Protein AF-A0A7V7Z701-F1 (afdb_monomer_lite)

Sequence (82 aa):
MSTFASALYAVSVPTFDISLLAVVQVSLILVAVSAFALLFKPLLVGIARAMVLVVRPKLSREQRLARQQLREEQALKLRQQA

Secondary structure (DSSP, 8-state):
-HHHHHHHHHHHS------HHHHHHHHHHHHHHHHHHHHSHHHHHHHHHHHHHHHSPPPPHHHHHHHHHHHHHHHHHHHH--

Structure (mmCIF, N/CA/C/O backbone):
data_AF-A0A7V7Z701-F1
#
_entry.id   AF-A0A7V7Z701-F1
#
loop_
_atom_site.group_PDB
_atom_site.id
_atom_site.type_symbol
_atom_site.label_atom_id
_atom_site.label_alt_id
_atom_site.label_comp_id
_atom_site.label_asym_id
_atom_site.label_entity_id
_atom_site.label_seq_id
_atom_site.pdbx_PDB_ins_code
_atom_site.Cartn_x
_atom_site.Cartn_y
_atom_site.Cartn_z
_atom_site.occupancy
_atom_site.B_iso_or_equiv
_atom_site.auth_seq_id
_atom_site.auth_comp_id
_atom_site.auth_asym_id
_atom_site.auth_atom_id
_atom_site.pdbx_PDB_model_num
ATOM 1 N N . MET A 1 1 ? 0.907 10.172 -58.709 1.00 59.38 1 MET A N 1
ATOM 2 C CA . MET A 1 1 ? 0.014 10.318 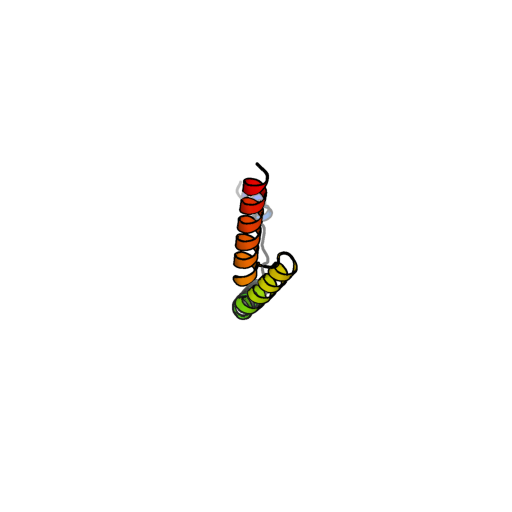-57.533 1.00 59.38 1 MET A CA 1
ATOM 3 C C . MET A 1 1 ? 0.515 9.600 -56.270 1.00 59.38 1 MET A C 1
ATOM 5 O O . MET A 1 1 ? -0.068 9.803 -55.218 1.00 59.38 1 MET A O 1
ATOM 9 N N . SER A 1 2 ? 1.611 8.831 -56.310 1.00 66.88 2 SER A N 1
ATOM 10 C CA . SER A 1 2 ? 2.153 8.101 -55.148 1.00 66.88 2 SER A CA 1
ATOM 11 C C . SER A 1 2 ? 3.020 8.946 -54.202 1.00 66.88 2 SER A C 1
ATOM 13 O O . SER A 1 2 ? 3.031 8.694 -53.003 1.00 66.88 2 SER A O 1
ATOM 15 N N . THR A 1 3 ? 3.695 9.987 -54.698 1.00 78.31 3 THR A N 1
ATOM 16 C CA . THR A 1 3 ? 4.613 10.818 -53.893 1.00 78.31 3 THR A CA 1
ATOM 17 C C . THR A 1 3 ? 3.907 11.580 -52.768 1.00 78.31 3 THR A C 1
ATOM 19 O O . THR A 1 3 ? 4.445 11.697 -51.672 1.00 78.31 3 THR A O 1
ATOM 22 N N . PHE A 1 4 ? 2.682 12.057 -53.013 1.00 76.94 4 PHE A N 1
ATOM 23 C CA . PHE A 1 4 ? 1.895 12.774 -52.006 1.00 76.94 4 PHE A CA 1
ATOM 24 C C . PHE A 1 4 ? 1.441 11.844 -50.869 1.00 76.94 4 PHE A C 1
ATOM 26 O O . PHE A 1 4 ? 1.528 12.211 -49.702 1.00 76.94 4 PHE A O 1
ATOM 33 N N . ALA A 1 5 ? 1.045 10.608 -51.191 1.00 74.94 5 ALA A N 1
ATOM 34 C CA . ALA A 1 5 ? 0.684 9.605 -50.190 1.00 74.94 5 ALA A CA 1
ATOM 35 C C . ALA A 1 5 ? 1.889 9.201 -49.320 1.00 74.94 5 ALA A C 1
ATOM 37 O O . ALA A 1 5 ? 1.766 9.106 -48.100 1.00 74.94 5 ALA A O 1
ATOM 38 N N . SER A 1 6 ? 3.071 9.035 -49.923 1.00 75.31 6 SER A N 1
ATOM 39 C CA . SER A 1 6 ? 4.306 8.742 -49.182 1.00 75.31 6 SER A CA 1
ATOM 40 C C . SER A 1 6 ? 4.754 9.902 -48.287 1.00 75.31 6 SER A C 1
ATOM 42 O O . SER A 1 6 ? 5.218 9.660 -47.176 1.00 75.31 6 SER A O 1
ATOM 44 N N . ALA A 1 7 ? 4.576 11.153 -48.729 1.00 71.50 7 ALA A N 1
ATOM 45 C CA . ALA A 1 7 ? 4.892 12.333 -47.924 1.00 71.50 7 ALA A CA 1
ATOM 46 C C . ALA A 1 7 ? 3.979 12.456 -46.692 1.00 71.50 7 ALA A C 1
ATOM 48 O O . ALA A 1 7 ? 4.455 12.770 -45.602 1.00 71.50 7 ALA A O 1
ATOM 49 N N . LEU A 1 8 ? 2.686 12.144 -46.840 1.00 70.31 8 LEU A N 1
ATOM 50 C CA . LEU A 1 8 ? 1.751 12.118 -45.714 1.00 70.31 8 LEU A CA 1
ATOM 51 C C . LEU A 1 8 ? 2.086 11.005 -44.716 1.00 70.31 8 LEU A C 1
ATOM 53 O O . LEU A 1 8 ? 2.005 11.236 -43.513 1.00 70.31 8 LEU A O 1
ATOM 57 N N . TYR A 1 9 ? 2.512 9.829 -45.187 1.00 71.81 9 TYR A N 1
ATOM 58 C CA . TYR A 1 9 ? 2.896 8.716 -44.312 1.00 71.81 9 TYR A CA 1
ATOM 59 C C . TYR A 1 9 ? 4.186 9.009 -43.529 1.00 71.81 9 TYR A C 1
ATOM 61 O O . TYR A 1 9 ? 4.252 8.755 -42.333 1.00 71.81 9 TYR A O 1
ATOM 69 N N . ALA A 1 10 ? 5.186 9.624 -44.166 1.00 66.81 10 ALA A N 1
ATOM 70 C CA . ALA A 1 10 ? 6.436 10.005 -43.502 1.00 66.81 10 ALA A CA 1
ATOM 71 C C . ALA A 1 10 ? 6.240 11.053 -42.388 1.00 66.81 10 ALA A C 1
ATOM 73 O O . ALA A 1 10 ? 6.976 11.047 -41.408 1.00 66.81 10 ALA A O 1
ATOM 74 N N . VAL A 1 11 ? 5.241 11.933 -42.523 1.00 67.50 11 VAL A N 1
ATOM 75 C CA . VAL A 1 11 ? 4.909 12.964 -41.520 1.00 67.50 11 VAL A CA 1
ATOM 76 C C . VAL A 1 11 ? 4.030 12.426 -40.384 1.00 67.50 11 VAL A C 1
ATOM 78 O O . VAL A 1 11 ? 4.034 12.988 -39.292 1.00 67.50 11 VAL A O 1
ATOM 81 N N . SER A 1 12 ? 3.268 11.353 -40.616 1.00 63.56 12 SER A N 1
ATOM 82 C CA . SER A 1 12 ? 2.235 10.877 -39.682 1.00 63.56 12 SER A CA 1
ATOM 83 C C . SER A 1 12 ? 2.627 9.661 -38.846 1.00 63.56 12 SER A C 1
ATOM 85 O O . SER A 1 12 ? 1.859 9.276 -37.966 1.00 63.56 12 SER A O 1
ATOM 87 N N . VAL A 1 13 ? 3.808 9.074 -39.060 1.00 67.31 13 VAL A N 1
ATOM 88 C CA . VAL A 1 13 ? 4.317 8.003 -38.197 1.00 67.31 13 VAL A CA 1
ATOM 89 C C . VAL A 1 13 ? 5.095 8.628 -37.035 1.00 67.31 13 VAL A C 1
ATOM 91 O O . VAL A 1 13 ? 6.213 9.097 -37.248 1.00 67.31 13 VAL A O 1
ATOM 94 N N . PRO A 1 14 ? 4.557 8.643 -35.800 1.00 69.25 14 PRO A N 1
ATOM 95 C CA . PRO A 1 14 ? 5.352 8.987 -34.632 1.00 69.25 14 PRO A CA 1
ATOM 96 C C . PRO A 1 14 ? 6.465 7.944 -34.474 1.00 69.25 14 PRO A C 1
ATOM 98 O O . PRO A 1 14 ? 6.217 6.789 -34.120 1.00 69.25 14 PRO A O 1
ATOM 101 N N . THR A 1 15 ? 7.700 8.340 -34.775 1.00 69.56 15 THR A N 1
ATOM 102 C CA . THR A 1 15 ? 8.890 7.524 -34.542 1.00 69.56 15 THR A CA 1
ATOM 103 C C . THR A 1 15 ? 9.210 7.570 -33.057 1.00 69.56 15 THR A C 1
ATOM 105 O O . THR A 1 15 ? 9.794 8.520 -32.539 1.00 69.56 15 THR A O 1
ATOM 108 N N . PHE A 1 16 ? 8.751 6.551 -32.341 1.00 69.69 16 PHE A N 1
ATOM 109 C CA . PHE A 1 16 ? 9.101 6.354 -30.947 1.00 69.69 16 PHE A CA 1
ATOM 110 C C . PHE A 1 16 ? 10.529 5.803 -30.871 1.00 69.69 16 PHE A C 1
ATOM 112 O O . PHE A 1 16 ? 10.737 4.594 -30.970 1.00 69.69 16 PHE A O 1
ATOM 119 N N . ASP A 1 17 ? 11.507 6.689 -30.677 1.00 73.12 17 ASP A N 1
ATOM 120 C CA . ASP A 1 17 ? 12.914 6.339 -30.434 1.00 73.12 17 ASP A CA 1
ATOM 121 C C . ASP A 1 17 ? 13.100 5.792 -29.009 1.00 73.12 17 ASP A C 1
ATOM 123 O O . ASP A 1 17 ? 13.783 6.359 -28.154 1.00 73.12 17 ASP A O 1
ATOM 127 N N . ILE A 1 18 ? 12.422 4.688 -28.706 1.00 72.56 18 ILE A N 1
ATOM 128 C CA . ILE A 1 18 ? 12.515 4.045 -27.402 1.00 72.56 18 ILE A CA 1
ATOM 129 C C . ILE A 1 18 ? 13.746 3.146 -27.432 1.00 72.56 18 ILE A C 1
ATOM 131 O O . ILE A 1 18 ? 13.752 2.076 -28.041 1.00 72.56 18 ILE A O 1
ATOM 135 N N . SER A 1 19 ? 14.806 3.585 -26.757 1.00 84.69 19 SER A N 1
ATOM 136 C CA . SER A 1 19 ? 16.010 2.777 -26.585 1.00 84.69 19 SER A CA 1
ATOM 137 C C . SER A 1 19 ? 15.669 1.476 -25.855 1.00 84.69 19 SER A C 1
ATOM 139 O O . SER A 1 19 ? 15.143 1.504 -24.741 1.00 84.69 19 SER A O 1
ATOM 141 N N . LEU A 1 20 ? 16.009 0.330 -26.457 1.00 87.88 20 LEU A N 1
ATOM 142 C CA . LEU A 1 20 ? 15.810 -0.995 -25.857 1.00 87.88 20 LEU A CA 1
ATOM 143 C C . LEU A 1 20 ? 16.419 -1.064 -24.447 1.00 87.88 20 LEU A C 1
ATOM 145 O O . LEU A 1 20 ? 15.822 -1.621 -23.529 1.00 87.88 20 LEU A O 1
ATOM 149 N N . LEU A 1 21 ? 17.582 -0.435 -24.261 1.00 91.56 21 LEU A N 1
ATOM 150 C CA . LEU A 1 21 ? 18.258 -0.359 -22.970 1.00 91.56 21 LEU A CA 1
ATOM 151 C C . LEU A 1 21 ? 17.424 0.408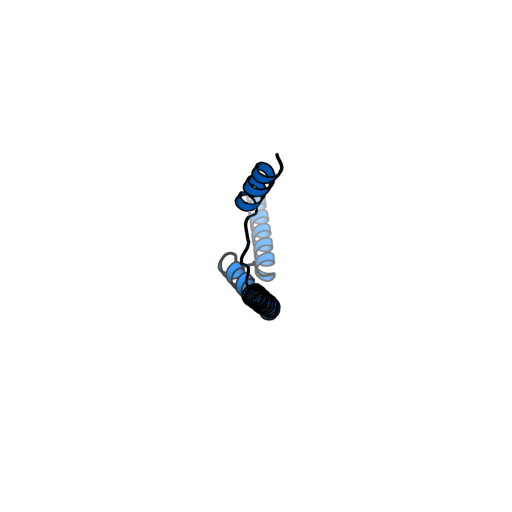 -21.937 1.00 91.56 21 LEU A C 1
ATOM 153 O O . LEU A 1 21 ? 17.327 -0.034 -20.795 1.00 91.56 21 LEU A O 1
ATOM 157 N N . ALA A 1 22 ? 16.770 1.500 -22.340 1.00 90.06 22 ALA A N 1
ATOM 158 C CA . ALA A 1 22 ? 15.878 2.249 -21.460 1.00 90.06 22 ALA A CA 1
ATOM 159 C C . ALA A 1 22 ? 14.649 1.414 -21.064 1.00 90.06 22 ALA A C 1
ATOM 161 O O . ALA A 1 22 ? 14.271 1.406 -19.895 1.00 90.06 22 ALA A O 1
ATOM 162 N N . VAL A 1 23 ? 14.069 0.649 -21.997 1.00 92.94 23 VAL A N 1
ATOM 163 C CA . VAL A 1 23 ? 12.943 -0.258 -21.696 1.00 92.94 23 VAL A CA 1
ATOM 164 C C . VAL A 1 23 ? 13.354 -1.317 -20.681 1.00 92.94 23 VAL A C 1
ATOM 166 O O . VAL A 1 23 ? 12.665 -1.523 -19.681 1.00 92.94 23 VAL A O 1
ATOM 169 N N . VAL A 1 24 ? 14.498 -1.965 -20.912 1.00 95.75 24 VAL A N 1
ATOM 170 C CA . VAL A 1 24 ? 15.025 -2.984 -20.004 1.00 95.75 24 VAL A CA 1
ATOM 171 C C . VAL A 1 24 ? 15.295 -2.368 -18.636 1.00 95.75 24 VAL A C 1
ATOM 173 O O . VAL A 1 24 ? 14.818 -2.899 -17.638 1.00 95.75 24 VAL A O 1
ATOM 176 N N . GLN A 1 25 ? 15.960 -1.217 -18.570 1.00 95.25 25 GLN A N 1
ATOM 177 C CA . GLN A 1 25 ? 16.259 -0.548 -17.307 1.00 95.25 25 GLN A CA 1
ATOM 178 C C . GLN A 1 25 ? 14.991 -0.189 -16.522 1.00 95.25 25 GLN A C 1
ATOM 180 O O . GLN A 1 25 ? 14.903 -0.494 -15.333 1.00 95.25 25 GLN A O 1
ATOM 185 N N . VAL A 1 26 ? 13.985 0.396 -17.179 1.00 95.81 26 VAL A N 1
ATOM 186 C CA . VAL A 1 26 ? 12.704 0.736 -16.541 1.00 95.81 26 VAL A CA 1
ATOM 187 C C . VAL A 1 26 ? 11.991 -0.520 -16.045 1.00 95.81 26 VAL A C 1
ATOM 189 O O . VAL A 1 26 ? 11.523 -0.539 -14.907 1.00 95.81 26 VAL A O 1
ATOM 192 N N . SER A 1 27 ? 11.955 -1.590 -16.845 1.00 96.12 27 SER A N 1
ATOM 193 C CA . SER A 1 27 ? 11.347 -2.860 -16.428 1.00 96.12 27 SER A CA 1
ATOM 194 C C . SER A 1 27 ? 12.040 -3.455 -15.200 1.00 96.12 27 SER A C 1
ATOM 196 O O . SER A 1 27 ? 11.372 -3.902 -14.271 1.00 96.12 27 SER A O 1
ATOM 198 N N . LEU A 1 28 ? 13.371 -3.382 -15.143 1.00 96.94 28 LEU A N 1
ATOM 199 C CA . LEU A 1 28 ? 14.176 -3.932 -14.056 1.00 96.94 28 LEU A CA 1
ATOM 200 C C . LEU A 1 28 ? 13.960 -3.145 -12.761 1.00 96.94 28 LEU A C 1
ATOM 202 O O . LEU A 1 28 ? 13.788 -3.742 -11.701 1.00 96.94 28 LEU A O 1
ATOM 206 N N . ILE A 1 29 ? 13.870 -1.816 -12.855 1.00 97.00 29 ILE A N 1
ATOM 207 C CA . ILE A 1 29 ? 13.491 -0.952 -11.731 1.00 97.00 29 ILE A CA 1
ATOM 208 C C . ILE A 1 29 ? 12.082 -1.304 -11.245 1.00 97.00 29 ILE A C 1
ATOM 210 O O . ILE A 1 29 ? 11.871 -1.462 -10.044 1.00 97.00 29 ILE A O 1
ATOM 214 N N . LEU A 1 30 ? 11.121 -1.478 -12.155 1.00 97.50 30 LEU A N 1
ATOM 215 C CA . LEU A 1 30 ? 9.742 -1.816 -11.798 1.00 97.50 30 LEU A CA 1
ATOM 216 C C . LEU A 1 30 ? 9.659 -3.167 -11.066 1.00 97.50 30 LEU A C 1
ATOM 218 O O . LEU A 1 30 ? 8.971 -3.300 -10.049 1.00 97.50 30 LEU A O 1
ATOM 222 N N . VAL A 1 31 ? 10.399 -4.164 -11.555 1.00 97.31 31 VAL A N 1
ATOM 223 C CA . VAL A 1 31 ? 10.515 -5.486 -10.927 1.00 97.31 31 VAL A CA 1
ATOM 224 C C . VAL A 1 31 ? 11.190 -5.379 -9.562 1.00 97.31 31 VAL A C 1
ATOM 226 O O . VAL A 1 31 ? 10.684 -5.934 -8.593 1.00 97.31 31 VAL A O 1
ATOM 229 N N . ALA A 1 32 ? 12.280 -4.623 -9.438 1.00 96.38 32 ALA A N 1
ATOM 230 C CA . ALA A 1 32 ? 12.971 -4.439 -8.165 1.00 96.38 32 ALA A CA 1
ATOM 231 C C . ALA A 1 32 ? 12.074 -3.758 -7.117 1.00 96.38 32 ALA A C 1
ATOM 233 O O . ALA A 1 32 ? 11.985 -4.225 -5.982 1.00 96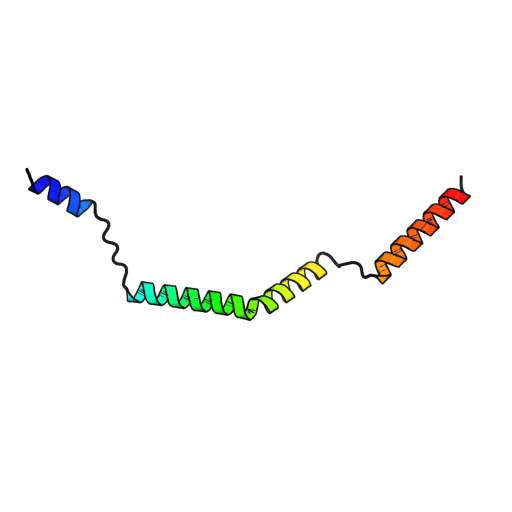.38 32 ALA A O 1
ATOM 234 N N . VAL A 1 33 ? 11.357 -2.696 -7.501 1.00 95.69 33 VAL A N 1
ATOM 235 C CA . VAL A 1 33 ? 10.433 -1.976 -6.612 1.00 95.69 33 VAL A CA 1
ATOM 236 C C . VAL A 1 33 ? 9.267 -2.867 -6.195 1.00 95.69 33 VAL A C 1
ATOM 238 O O . VAL A 1 33 ? 8.915 -2.904 -5.017 1.00 95.69 33 VAL A O 1
ATOM 241 N N . SER A 1 34 ? 8.676 -3.612 -7.130 1.00 94.19 34 SER A N 1
ATOM 242 C CA . SER A 1 34 ? 7.576 -4.527 -6.809 1.00 94.19 34 SER A CA 1
ATOM 243 C C . SER A 1 34 ? 8.035 -5.693 -5.931 1.00 94.19 34 SER A C 1
ATOM 245 O O . SER A 1 34 ? 7.366 -6.002 -4.946 1.00 94.19 34 SER A O 1
ATOM 247 N N . ALA A 1 35 ? 9.199 -6.284 -6.203 1.00 93.50 35 ALA A N 1
ATOM 248 C CA . ALA A 1 35 ? 9.794 -7.323 -5.367 1.00 93.50 35 ALA A CA 1
ATOM 249 C C . ALA A 1 35 ? 10.085 -6.812 -3.950 1.00 93.50 35 ALA A C 1
ATOM 251 O O . ALA A 1 35 ? 9.722 -7.468 -2.974 1.00 93.50 35 ALA A O 1
ATOM 252 N N . PHE A 1 36 ? 10.660 -5.613 -3.825 1.00 93.94 36 PHE A N 1
ATOM 253 C CA . PHE A 1 36 ? 10.869 -4.952 -2.540 1.00 93.94 36 PHE A CA 1
ATOM 254 C C . PHE A 1 36 ? 9.534 -4.734 -1.816 1.00 93.94 36 PHE A C 1
ATOM 256 O O . PHE A 1 36 ? 9.360 -5.162 -0.677 1.00 93.94 36 PHE A O 1
ATOM 263 N N . ALA A 1 37 ? 8.540 -4.154 -2.489 1.00 90.06 37 ALA A N 1
ATOM 264 C CA . ALA A 1 37 ? 7.222 -3.928 -1.908 1.00 90.06 37 ALA A CA 1
ATOM 265 C C . ALA A 1 37 ? 6.550 -5.232 -1.446 1.00 90.06 37 ALA A C 1
ATOM 267 O O . ALA A 1 37 ? 5.883 -5.226 -0.416 1.00 90.06 37 ALA A O 1
ATOM 268 N N . LEU A 1 38 ? 6.732 -6.346 -2.165 1.00 91.19 38 LEU A N 1
ATOM 269 C CA . LEU A 1 38 ? 6.200 -7.660 -1.792 1.00 91.19 38 LEU A CA 1
ATOM 270 C C . LEU A 1 38 ? 6.952 -8.286 -0.612 1.00 91.19 38 LEU A C 1
ATOM 272 O O . LEU A 1 38 ? 6.303 -8.784 0.308 1.00 91.19 38 LEU A O 1
ATOM 276 N N . LEU A 1 39 ? 8.286 -8.213 -0.599 1.00 90.25 39 LEU A N 1
ATOM 277 C CA . LEU A 1 39 ? 9.123 -8.692 0.507 1.00 90.25 39 LEU A CA 1
ATOM 278 C C . LEU A 1 39 ? 8.826 -7.941 1.808 1.00 90.25 39 LEU A C 1
ATOM 280 O O . LEU A 1 39 ? 8.689 -8.553 2.865 1.00 90.25 39 LEU A O 1
ATOM 284 N N . PHE A 1 40 ? 8.659 -6.621 1.725 1.00 91.00 40 PHE A N 1
ATOM 285 C CA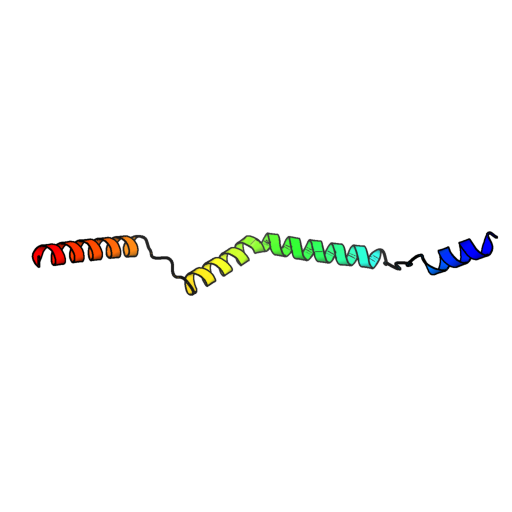 . PHE A 1 40 ? 8.372 -5.765 2.877 1.00 91.00 40 PHE A CA 1
ATOM 286 C C . PHE A 1 40 ? 6.875 -5.541 3.118 1.00 91.00 40 PHE A C 1
ATOM 288 O O . PHE A 1 40 ? 6.498 -4.879 4.085 1.00 91.00 40 PHE A O 1
ATOM 295 N N . LYS A 1 41 ? 5.993 -6.140 2.311 1.00 87.25 41 LYS A N 1
ATOM 296 C CA . LYS A 1 41 ? 4.537 -6.101 2.496 1.00 87.25 41 LYS A CA 1
ATOM 297 C C . LYS A 1 41 ? 4.093 -6.447 3.924 1.00 87.25 41 LYS A C 1
ATOM 299 O O . LYS A 1 41 ? 3.297 -5.680 4.468 1.00 87.25 41 LYS A O 1
ATOM 304 N N . PRO A 1 42 ? 4.568 -7.532 4.575 1.00 85.94 42 PRO A N 1
ATOM 305 C CA . PRO A 1 42 ? 4.173 -7.825 5.955 1.00 85.94 42 PRO A CA 1
ATOM 306 C C . PRO A 1 42 ? 4.592 -6.722 6.938 1.00 85.94 42 PRO A C 1
ATOM 308 O O . PRO A 1 42 ? 3.822 -6.399 7.842 1.00 85.94 42 PRO A O 1
ATOM 311 N N . LEU A 1 43 ? 5.756 -6.098 6.731 1.00 86.88 43 LEU A N 1
ATOM 312 C CA . LEU A 1 43 ? 6.246 -5.000 7.564 1.00 86.88 43 LEU A CA 1
ATOM 313 C C . LEU A 1 43 ? 5.377 -3.747 7.391 1.00 86.88 43 LEU A C 1
ATOM 315 O O . LEU A 1 43 ? 4.896 -3.187 8.374 1.00 86.88 43 LEU A O 1
ATOM 319 N N . LEU A 1 44 ? 5.107 -3.357 6.141 1.00 86.31 44 LEU A N 1
ATOM 320 C CA . LEU A 1 44 ? 4.260 -2.209 5.809 1.00 86.31 44 LEU A CA 1
ATOM 321 C C . LEU A 1 44 ? 2.837 -2.380 6.359 1.00 86.31 44 LEU A C 1
ATOM 323 O O . LEU A 1 44 ? 2.278 -1.452 6.941 1.00 86.31 44 LEU A O 1
ATOM 327 N N . VAL A 1 45 ? 2.264 -3.582 6.241 1.00 90.31 45 VAL A N 1
ATOM 328 C CA . VAL A 1 45 ? 0.946 -3.905 6.808 1.00 90.31 45 VAL A CA 1
ATOM 329 C C . VAL A 1 45 ? 0.974 -3.866 8.337 1.00 90.31 45 VAL A C 1
ATOM 331 O O . VAL A 1 45 ? 0.022 -3.378 8.948 1.00 90.31 45 VAL A O 1
ATOM 334 N N . GLY A 1 46 ? 2.047 -4.352 8.966 1.00 88.62 46 GLY A N 1
ATOM 335 C CA . GLY A 1 46 ? 2.244 -4.274 10.413 1.00 88.62 46 GLY A CA 1
ATOM 336 C C . GLY A 1 46 ? 2.258 -2.829 10.916 1.00 88.62 46 GLY A C 1
ATOM 337 O O . GLY A 1 46 ? 1.493 -2.491 11.820 1.00 88.62 46 GLY A O 1
ATOM 338 N N . ILE A 1 47 ? 3.045 -1.961 10.271 1.00 86.88 47 ILE A N 1
ATOM 339 C CA . ILE A 1 47 ? 3.135 -0.530 10.599 1.00 86.88 47 ILE A CA 1
ATOM 340 C C . ILE A 1 47 ? 1.786 0.159 10.378 1.00 86.88 47 ILE A C 1
ATOM 342 O O . ILE A 1 47 ? 1.305 0.865 11.261 1.00 86.88 47 ILE A O 1
ATOM 346 N N . ALA A 1 48 ? 1.122 -0.091 9.248 1.00 88.50 48 ALA A N 1
ATOM 347 C CA . ALA A 1 48 ? -0.199 0.467 8.976 1.00 88.50 48 ALA A CA 1
ATOM 348 C C . ALA A 1 48 ? -1.226 0.052 10.041 1.00 88.50 48 ALA A C 1
ATOM 350 O O . ALA A 1 48 ? -1.977 0.888 10.537 1.00 88.50 48 ALA A O 1
ATOM 351 N N . ARG A 1 49 ? -1.238 -1.222 10.454 1.00 86.06 49 ARG A N 1
ATOM 352 C CA . ARG A 1 49 ? -2.110 -1.697 11.539 1.00 86.06 49 ARG A CA 1
ATOM 353 C C . ARG A 1 49 ? -1.783 -1.031 12.870 1.00 86.06 49 ARG A C 1
ATOM 355 O O . ARG A 1 49 ? -2.713 -0.669 13.584 1.00 86.06 49 ARG A O 1
ATOM 362 N N . ALA A 1 50 ? -0.504 -0.851 13.194 1.00 88.69 50 ALA A N 1
ATOM 363 C CA . ALA A 1 50 ? -0.089 -0.143 14.400 1.00 88.69 50 ALA A CA 1
ATOM 364 C C . ALA A 1 50 ? -0.563 1.319 14.377 1.00 88.69 50 ALA A C 1
ATOM 366 O O . ALA A 1 50 ? -1.199 1.761 15.328 1.00 88.69 50 ALA A O 1
ATOM 367 N N . MET A 1 51 ? -0.375 2.033 13.263 1.00 88.44 51 MET A N 1
ATOM 368 C CA . MET A 1 51 ? -0.888 3.399 13.088 1.00 88.44 51 MET A CA 1
ATOM 369 C C . MET A 1 51 ? -2.413 3.464 13.224 1.00 88.44 51 MET A C 1
ATOM 371 O O . MET A 1 51 ? -2.942 4.335 13.912 1.00 88.44 51 MET A O 1
ATOM 375 N N . VAL A 1 52 ? -3.138 2.514 12.626 1.00 91.44 52 VAL A N 1
ATOM 376 C CA . VAL A 1 52 ? -4.599 2.434 12.766 1.00 91.44 52 VAL A CA 1
ATOM 377 C C . VAL A 1 52 ? -5.002 2.200 14.219 1.00 91.44 52 VAL A C 1
ATOM 379 O O . VAL A 1 52 ? -5.984 2.784 14.658 1.00 91.44 52 VAL A O 1
ATOM 382 N N . LEU A 1 53 ? -4.262 1.390 14.978 1.00 87.81 53 LEU A N 1
ATOM 383 C CA . LEU A 1 53 ? -4.525 1.186 16.404 1.00 87.81 53 LEU A CA 1
ATOM 384 C C . LEU A 1 53 ? -4.210 2.425 17.248 1.00 87.81 53 LEU A C 1
ATOM 386 O O . LEU A 1 53 ? -4.906 2.655 18.231 1.00 87.81 53 LEU A O 1
ATOM 390 N N . VAL A 1 54 ? -3.223 3.235 16.860 1.00 87.31 54 VAL A N 1
ATOM 391 C CA . VAL A 1 54 ? -2.946 4.526 17.511 1.00 87.31 54 VAL A CA 1
ATOM 392 C C . VAL A 1 54 ? -4.108 5.499 17.294 1.00 87.31 54 VAL A C 1
ATOM 394 O O . VAL A 1 54 ? -4.553 6.144 18.237 1.00 87.31 54 VAL A O 1
ATOM 397 N N . VAL A 1 55 ? -4.645 5.577 16.072 1.00 88.31 55 VAL A N 1
ATOM 398 C CA . VAL A 1 55 ? -5.752 6.497 15.746 1.00 88.31 55 VAL A CA 1
ATOM 399 C C . VAL A 1 55 ? -7.109 5.971 16.228 1.00 88.31 55 VAL A C 1
ATOM 401 O O . VAL A 1 55 ? -7.965 6.732 16.675 1.00 88.31 55 VAL A O 1
ATOM 404 N N . ARG A 1 56 ? -7.338 4.661 16.131 1.00 82.62 56 ARG A N 1
ATOM 405 C CA . ARG A 1 56 ? -8.552 3.973 16.582 1.00 82.62 56 ARG A CA 1
ATOM 406 C C . ARG A 1 56 ? -8.173 2.769 17.443 1.00 82.62 56 ARG A C 1
ATOM 408 O O . ARG A 1 56 ? -8.131 1.641 16.934 1.00 82.62 56 ARG A O 1
ATOM 415 N N . PRO A 1 57 ? -7.946 2.980 18.750 1.00 82.00 57 PRO A N 1
ATOM 416 C CA . PRO A 1 57 ? -7.609 1.892 19.655 1.00 82.00 57 PRO A CA 1
ATOM 417 C C . PRO A 1 57 ? -8.728 0.848 19.671 1.00 82.00 57 PRO A C 1
ATOM 419 O O . PRO A 1 57 ? -9.897 1.146 19.934 1.00 82.00 57 PRO A O 1
ATOM 422 N N . LYS A 1 58 ? -8.383 -0.408 19.358 1.00 78.75 58 LYS A N 1
ATOM 423 C CA . LYS A 1 58 ? -9.319 -1.531 19.481 1.00 78.75 58 LYS A CA 1
ATOM 424 C C . LYS A 1 58 ? -9.547 -1.826 20.962 1.00 78.75 58 LYS A C 1
ATOM 426 O O . LYS A 1 58 ? -8.606 -2.155 21.672 1.00 78.75 58 LYS A O 1
ATOM 431 N N . LEU A 1 59 ? -10.809 -1.790 21.391 1.00 76.25 59 LEU A N 1
ATOM 432 C CA . LEU A 1 59 ? -11.210 -2.212 22.736 1.00 76.25 59 LEU A CA 1
ATOM 433 C C . LEU A 1 59 ? -10.823 -3.675 22.973 1.00 76.25 59 LEU A C 1
ATOM 435 O O . LEU A 1 59 ? -11.261 -4.556 22.214 1.00 76.25 59 LEU A O 1
ATOM 439 N N . SER A 1 60 ? -10.039 -3.915 24.027 1.00 80.19 60 SER A N 1
ATOM 440 C CA . SER A 1 60 ? -9.656 -5.258 24.468 1.00 80.19 60 SER A CA 1
ATOM 441 C C . SER A 1 60 ? -10.892 -6.064 24.896 1.00 80.19 60 SER A C 1
ATOM 443 O O . SER A 1 60 ? -11.957 -5.503 25.166 1.00 80.19 60 SER A O 1
ATOM 445 N N . ARG A 1 61 ? -10.787 -7.401 24.933 1.00 78.81 61 ARG A N 1
ATOM 446 C CA . ARG A 1 61 ? -11.908 -8.268 25.352 1.00 78.81 61 ARG A CA 1
ATOM 447 C C . ARG A 1 61 ? -12.400 -7.926 26.761 1.00 78.81 61 ARG A C 1
ATOM 449 O O . ARG A 1 61 ? -13.605 -7.849 26.970 1.00 78.81 61 ARG A O 1
ATOM 456 N N . GLU A 1 62 ? -11.482 -7.638 27.673 1.00 83.12 62 GLU A N 1
ATOM 457 C CA . GLU A 1 62 ? -11.809 -7.248 29.047 1.00 83.12 62 GLU A CA 1
ATOM 458 C C . GLU A 1 62 ? -12.533 -5.901 29.102 1.00 83.12 62 GLU A C 1
ATOM 460 O O . GLU A 1 62 ? -13.568 -5.779 29.749 1.00 83.12 62 GLU A O 1
ATOM 465 N N . GLN A 1 63 ? -12.078 -4.913 28.325 1.00 84.56 63 GLN A N 1
ATOM 466 C CA . GLN A 1 63 ? -12.752 -3.613 28.233 1.00 84.56 63 GLN A CA 1
ATOM 467 C C . GLN A 1 63 ? -14.169 -3.723 27.654 1.00 84.56 63 GLN A C 1
ATOM 469 O O . GLN A 1 63 ? -15.048 -2.936 28.005 1.00 84.56 63 GLN A O 1
ATOM 474 N N . ARG A 1 64 ? -14.414 -4.688 26.757 1.00 88.19 64 ARG A N 1
ATOM 475 C CA . ARG A 1 64 ? -15.757 -4.952 26.219 1.00 88.19 64 ARG A CA 1
ATOM 476 C C . ARG A 1 64 ? -16.686 -5.538 27.277 1.00 88.19 64 ARG A C 1
ATOM 478 O O . ARG A 1 64 ? -17.816 -5.069 27.376 1.00 88.19 64 ARG A O 1
ATOM 485 N N . LEU A 1 65 ? -16.203 -6.505 28.057 1.00 89.12 65 LEU A N 1
ATOM 486 C CA . LEU A 1 65 ? -16.965 -7.114 29.150 1.00 89.12 65 LEU A CA 1
ATOM 487 C C . LEU A 1 65 ? -17.285 -6.086 30.239 1.00 89.12 65 LEU A C 1
ATOM 489 O O . LEU A 1 65 ? -18.444 -5.948 30.614 1.00 89.12 65 LEU A O 1
ATOM 493 N N . ALA A 1 66 ? -16.305 -5.274 30.645 1.00 89.31 66 ALA A N 1
ATOM 494 C CA . ALA A 1 66 ? -16.523 -4.197 31.610 1.00 89.31 66 ALA A CA 1
ATOM 495 C C . ALA A 1 66 ? -17.584 -3.191 31.123 1.00 89.31 66 ALA A C 1
ATOM 497 O O . ALA A 1 66 ? -18.458 -2.774 31.878 1.00 89.31 66 ALA A O 1
ATOM 498 N N . ARG A 1 67 ? -17.578 -2.835 29.829 1.00 89.38 67 ARG A N 1
ATOM 499 C CA . ARG A 1 67 ? -18.623 -1.976 29.241 1.00 89.38 67 ARG A CA 1
ATOM 500 C C . ARG A 1 67 ? -20.009 -2.618 29.236 1.00 89.38 67 ARG A C 1
ATOM 502 O O . ARG A 1 67 ? -20.991 -1.885 29.317 1.00 89.38 67 ARG A O 1
ATOM 509 N N . GLN A 1 68 ? -20.102 -3.936 29.074 1.00 91.19 68 GLN A N 1
ATOM 510 C CA . GLN A 1 68 ? -21.378 -4.650 29.148 1.00 91.19 68 GLN A CA 1
ATOM 511 C C . GLN A 1 68 ? -21.901 -4.673 30.584 1.00 91.19 68 GLN A C 1
ATOM 513 O O . GLN A 1 68 ? -23.036 -4.264 30.802 1.00 91.19 68 GLN A O 1
ATOM 518 N N . GLN A 1 69 ? -21.047 -5.004 31.553 1.00 92.88 69 GLN A N 1
ATOM 519 C CA . GLN A 1 69 ? -21.395 -4.999 32.976 1.00 92.88 69 GLN A CA 1
ATOM 520 C C . GLN A 1 69 ? -21.874 -3.618 33.445 1.00 92.88 69 GLN A C 1
ATOM 522 O O . GLN A 1 69 ? -22.938 -3.503 34.041 1.00 92.88 69 GLN A O 1
ATOM 527 N N . LEU A 1 70 ? -21.171 -2.542 33.072 1.00 92.50 70 LEU A N 1
ATOM 528 C CA . LEU A 1 70 ? -21.592 -1.175 33.408 1.00 92.50 70 LEU A CA 1
ATOM 529 C C . LEU A 1 70 ? -22.968 -0.814 32.825 1.00 92.50 70 LEU A C 1
ATOM 531 O O . LEU A 1 70 ? -23.738 -0.096 33.459 1.00 92.50 70 LEU A O 1
ATOM 535 N N . ARG A 1 71 ? -23.296 -1.302 31.621 1.00 92.56 71 ARG A N 1
ATOM 536 C CA . ARG A 1 71 ? -24.621 -1.092 31.012 1.00 92.56 71 ARG A CA 1
ATOM 537 C C . ARG A 1 71 ? -25.711 -1.870 31.741 1.00 92.56 71 ARG A C 1
ATOM 539 O O . ARG A 1 71 ? -26.808 -1.347 31.907 1.00 92.56 71 ARG A O 1
ATOM 546 N N . GLU A 1 72 ? -25.416 -3.094 32.166 1.00 94.38 72 GLU A N 1
ATOM 547 C CA . GLU A 1 72 ? -26.339 -3.923 32.946 1.00 94.38 72 GLU A CA 1
ATOM 548 C C . GLU A 1 72 ? -26.623 -3.292 34.312 1.00 94.38 72 GLU A C 1
ATOM 550 O O . GLU A 1 72 ? -27.784 -3.133 34.686 1.00 94.38 72 GLU A O 1
ATOM 555 N N . GLU A 1 73 ? -25.590 -2.822 35.012 1.00 94.44 73 GLU A N 1
ATOM 556 C CA . GLU A 1 73 ? -25.742 -2.103 36.279 1.00 94.44 73 GLU A CA 1
ATOM 557 C C . GLU A 1 73 ? -26.557 -0.814 36.122 1.00 94.44 73 GLU A C 1
ATOM 559 O O . GLU A 1 73 ? -27.42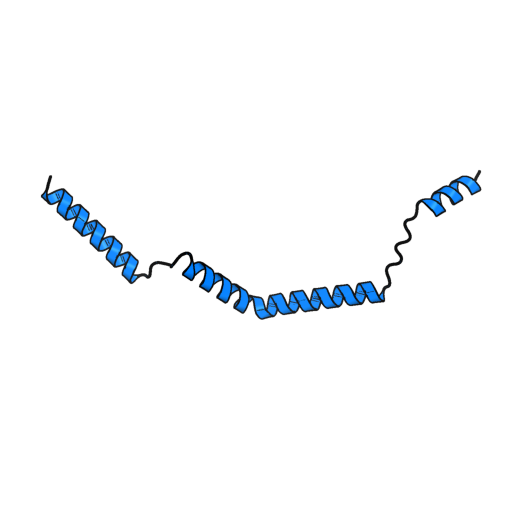3 -0.517 36.947 1.00 94.44 73 GLU A O 1
ATOM 564 N N . GLN A 1 74 ? -26.321 -0.046 35.055 1.00 93.75 74 GLN A N 1
ATOM 565 C CA . GLN A 1 74 ? -27.112 1.150 34.756 1.00 93.75 74 GLN A CA 1
ATOM 566 C C . GLN A 1 74 ? -28.581 0.809 34.481 1.00 93.75 74 GLN A C 1
ATOM 568 O O . GLN A 1 74 ? -29.468 1.494 34.986 1.00 93.75 74 GLN A O 1
ATOM 573 N N . ALA A 1 75 ? -28.855 -0.263 33.734 1.00 93.06 75 ALA A N 1
ATOM 574 C CA . ALA A 1 75 ? -30.217 -0.710 33.460 1.00 93.06 75 ALA A CA 1
ATOM 575 C C . ALA A 1 75 ? -30.944 -1.171 34.734 1.00 93.06 75 ALA A C 1
ATOM 577 O O . ALA A 1 75 ? -32.127 -0.878 34.905 1.00 93.06 75 ALA A O 1
ATOM 578 N N . LEU A 1 76 ? -30.243 -1.852 35.645 1.00 93.56 76 LEU A N 1
ATOM 579 C CA . LEU A 1 76 ? -30.788 -2.240 36.947 1.00 93.56 76 LEU A CA 1
ATOM 580 C C . LEU A 1 76 ? -31.104 -1.018 37.814 1.00 93.56 76 LEU A C 1
ATOM 582 O O . LEU A 1 76 ? -32.194 -0.947 38.374 1.00 93.56 76 LEU A O 1
ATOM 586 N N . LYS A 1 77 ? -30.204 -0.029 37.869 1.00 92.38 77 LYS A N 1
ATOM 587 C CA . LYS A 1 77 ? -30.443 1.227 38.600 1.00 92.38 77 LYS A CA 1
ATOM 588 C C . LYS A 1 77 ? -31.663 1.979 38.069 1.00 92.38 77 LYS A C 1
ATOM 590 O O . LYS A 1 77 ? -32.485 2.419 38.862 1.00 92.38 77 LYS A O 1
ATOM 595 N N . LEU A 1 78 ? -31.816 2.075 36.747 1.00 92.25 78 LEU A N 1
ATOM 596 C CA . LEU A 1 78 ? -32.984 2.712 36.127 1.00 92.25 78 LEU A CA 1
ATOM 597 C C . LEU A 1 78 ? -34.289 1.974 36.456 1.00 92.25 78 LEU A C 1
ATOM 599 O O . LEU A 1 78 ? -35.303 2.616 36.695 1.00 92.25 78 LEU A O 1
ATOM 603 N N . ARG A 1 79 ? -34.264 0.637 36.514 1.00 88.38 79 ARG A N 1
ATOM 604 C CA . ARG A 1 79 ? -35.427 -0.177 36.910 1.00 88.38 79 ARG A CA 1
ATOM 605 C C . ARG A 1 79 ? -35.790 -0.057 38.387 1.00 88.38 79 ARG A C 1
ATOM 607 O O . ARG A 1 79 ? -36.938 -0.282 38.723 1.00 88.38 79 ARG A O 1
ATOM 614 N N . GLN A 1 80 ? -34.829 0.240 39.257 1.00 88.44 80 GLN A N 1
ATOM 615 C CA . GLN A 1 80 ? -35.083 0.456 40.687 1.00 88.44 80 GLN A CA 1
ATOM 616 C C . GLN A 1 80 ? -35.629 1.858 40.990 1.00 88.44 80 GLN A C 1
ATOM 618 O O . GLN A 1 80 ? -36.136 2.086 42.083 1.00 88.44 80 GLN A O 1
ATOM 623 N N . GLN A 1 81 ? -35.484 2.799 40.053 1.00 81.50 81 GLN A N 1
ATOM 624 C CA . GLN A 1 81 ? -35.944 4.185 40.180 1.00 81.50 81 GLN A CA 1
ATOM 625 C C . GLN A 1 81 ? -37.283 4.456 39.475 1.00 81.50 81 GLN A C 1
ATOM 627 O O . GLN A 1 81 ? -37.796 5.569 39.585 1.00 81.50 81 GLN A O 1
ATOM 632 N N . ALA A 1 82 ? -37.815 3.472 38.746 1.00 73.00 82 ALA A N 1
ATOM 633 C CA . ALA A 1 82 ? -39.121 3.502 38.090 1.00 73.00 82 ALA A CA 1
ATOM 634 C C . ALA A 1 82 ? -40.142 2.709 38.912 1.00 73.00 82 ALA A C 1
ATOM 636 O O . ALA A 1 82 ? -41.313 3.143 38.946 1.00 73.00 82 ALA A O 1
#

Radius of gyration: 33.17 Å; chains: 1; bounding box: 57×22×98 Å

Foldseek 3Di:
DVVVVVVVVVVPDPPPPDPPVNVVVVVVVVVVVVVVC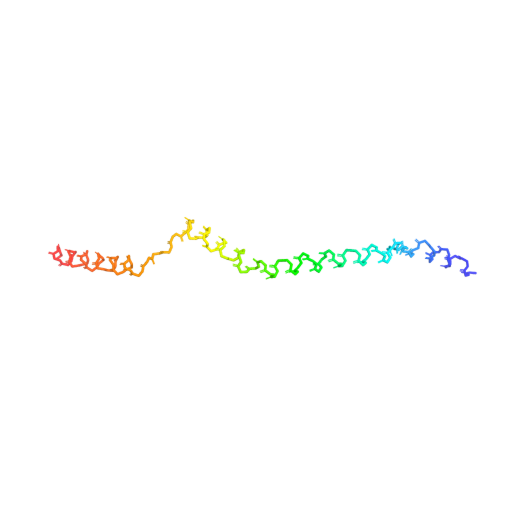VVCVVVVVVVVVVVCCVVPPDQDPVSVVVVVVVVVVVVVVVVVVD

pLDDT: mean 85.31, std 9.5, range [59.38, 97.5]